Protein AF-A0A226XAA4-F1 (afdb_monomer)

Radius of gyration: 19.06 Å; Cα contacts (8 Å, |Δi|>4): 212; chains: 1; bounding box: 71×39×44 Å

Secondary structure (DSSP, 8-state):
---EEEEETTEEEEEEEEEEPPPTT-TT-----EEEEEEEEEETTT-GGG-EEE---B-SSPPSSHHHHHHHHHHHHHHHHTTS--PPPSEETTTTB--S--PPB---S----------------

Nearest PDB structures (foldseek):
  3wau-assembly1_A  TM=6.533E-01  e=5.106E+00  Bacteroides fragilis NCTC 9343
  8b9d-assembly1_2  TM=4.220E-01  e=6.865E+00  Homo sapiens
  6le0-assembly1_A  TM=3.403E-01  e=5.418E+00  Streptomyces koyangensis

Solvent-accessible surface area (backbone atoms only — not comparable to full-atom values): 7578 Å² total; per-residue (Å²): 137,84,72,52,70,48,78,55,98,64,24,40,41,37,26,44,61,42,82,47,75,71,71,84,89,44,97,78,61,86,56,80,77,40,30,37,22,35,18,34,46,20,52,63,79,80,40,74,58,66,23,32,31,35,60,67,46,69,68,74,83,72,33,90,37,52,63,54,14,27,52,51,15,48,51,48,50,51,33,40,76,70,63,77,40,79,68,41,40,46,34,30,53,69,72,77,44,66,49,92,56,66,60,69,35,71,80,94,74,73,80,79,75,72,84,80,76,90,74,84,85,84,90,89,132

pLDDT: mean 70.86, std 15.69, range [41.75, 92.06]

Organism: Caballeronia sordidicola (NCBI:txid196367)

Mean predicted aligned error: 12.79 Å

Foldseek 3Di:
DDWDWDDDPQKIKTKDKDWDDDPPPDPPPPDQTAIAMKIWIAGPVRDPQFIFIFTAQEDDDTDNDSVSRRVQNRQVNNCVVVVVADAQTCAGNNVRDGDPDGDHDYDPDDDPDDPPDPDDDDDDD

Structure (mmCIF, N/CA/C/O backbone):
data_AF-A0A226XAA4-F1
#
_entry.id   AF-A0A226XAA4-F1
#
loop_
_atom_site.group_PDB
_atom_site.id
_atom_site.type_symbol
_atom_site.label_atom_id
_atom_site.label_alt_id
_atom_site.label_comp_id
_atom_site.label_asym_id
_atom_site.label_entity_id
_atom_site.label_seq_id
_atom_site.pdbx_PDB_ins_code
_atom_site.Cartn_x
_atom_site.Cartn_y
_atom_site.Cartn_z
_atom_site.occupancy
_atom_site.B_iso_or_equiv
_atom_site.auth_seq_id
_atom_site.auth_comp_id
_atom_site.auth_asym_id
_atom_site.auth_atom_id
_atom_site.pdbx_PDB_model_num
ATOM 1 N N . MET A 1 1 ? -7.556 -14.556 -9.505 1.00 53.47 1 MET A N 1
ATOM 2 C CA . MET A 1 1 ? -6.868 -13.468 -8.780 1.00 53.47 1 MET A CA 1
ATOM 3 C C . MET A 1 1 ? -7.250 -13.596 -7.321 1.00 53.47 1 MET A C 1
ATOM 5 O O . MET A 1 1 ? -8.420 -13.431 -7.002 1.00 53.47 1 MET A O 1
ATOM 9 N N . THR A 1 2 ? -6.302 -13.994 -6.479 1.00 68.56 2 THR A N 1
ATOM 10 C CA . THR A 1 2 ? -6.525 -14.202 -5.043 1.00 68.56 2 THR A CA 1
ATOM 11 C C . THR A 1 2 ? -6.186 -12.905 -4.320 1.00 68.56 2 THR A C 1
ATOM 13 O O . THR A 1 2 ? -5.111 -12.350 -4.531 1.00 68.56 2 THR A O 1
ATOM 16 N N . ILE A 1 3 ? -7.115 -12.380 -3.520 1.00 77.81 3 ILE A N 1
ATOM 17 C CA . ILE A 1 3 ? -6.878 -11.162 -2.738 1.00 77.81 3 ILE A CA 1
ATOM 18 C C . ILE A 1 3 ? -6.273 -11.589 -1.408 1.00 77.81 3 ILE A C 1
ATOM 20 O O . ILE A 1 3 ? -6.951 -12.196 -0.577 1.00 77.81 3 ILE A O 1
ATOM 24 N N . HIS A 1 4 ? -5.001 -11.263 -1.200 1.00 84.62 4 HIS A N 1
ATOM 25 C CA . HIS A 1 4 ? -4.341 -11.542 0.068 1.00 84.62 4 HIS A CA 1
ATOM 26 C C . HIS A 1 4 ? -4.913 -10.597 1.119 1.00 84.62 4 HIS A C 1
ATOM 28 O O . HIS A 1 4 ? -4.852 -9.377 0.955 1.00 84.62 4 HIS A O 1
ATOM 34 N 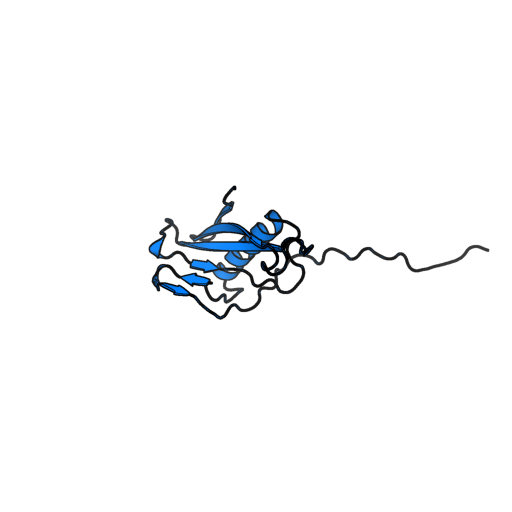N . THR A 1 5 ? -5.491 -11.168 2.175 1.00 89.06 5 THR A N 1
ATOM 35 C CA . THR A 1 5 ? -6.121 -10.421 3.266 1.00 89.06 5 THR A CA 1
ATOM 36 C C . THR A 1 5 ? -5.609 -10.941 4.598 1.00 89.06 5 THR A C 1
ATOM 38 O O . THR A 1 5 ? -5.616 -12.149 4.819 1.00 89.06 5 THR A O 1
ATOM 41 N N . ILE A 1 6 ? -5.177 -10.039 5.478 1.00 91.56 6 ILE A N 1
ATOM 42 C CA . ILE A 1 6 ? -4.791 -10.360 6.856 1.00 91.56 6 ILE A CA 1
ATOM 43 C C . ILE A 1 6 ? -5.373 -9.323 7.813 1.00 91.56 6 ILE A C 1
ATOM 45 O O . ILE A 1 6 ? -5.542 -8.160 7.447 1.00 91.56 6 ILE A O 1
ATOM 49 N N . GLU A 1 7 ? -5.628 -9.721 9.053 1.00 92.06 7 GLU A N 1
ATOM 50 C CA . GLU A 1 7 ? -5.894 -8.779 10.138 1.00 92.06 7 GLU A CA 1
ATOM 51 C C . GLU A 1 7 ? -4.595 -8.468 10.885 1.00 92.06 7 GLU A C 1
ATOM 53 O O . GLU A 1 7 ? -3.805 -9.358 11.201 1.00 92.06 7 GLU A O 1
ATOM 58 N N . TYR A 1 8 ? -4.352 -7.190 11.156 1.00 92.00 8 TYR A N 1
ATOM 59 C CA . TYR A 1 8 ? -3.177 -6.716 11.873 1.00 92.00 8 TYR A CA 1
ATOM 60 C C . TYR A 1 8 ? -3.548 -5.533 12.767 1.00 92.00 8 TYR A C 1
ATOM 62 O O . TYR A 1 8 ? -3.944 -4.475 12.281 1.00 92.00 8 TYR A O 1
ATOM 70 N N . ARG A 1 9 ? -3.409 -5.704 14.089 1.00 88.88 9 ARG A N 1
ATOM 71 C CA . ARG A 1 9 ? -3.629 -4.651 15.106 1.00 88.88 9 ARG A CA 1
ATOM 72 C C . ARG A 1 9 ? -4.982 -3.923 14.991 1.00 88.88 9 ARG A C 1
ATOM 74 O O . ARG A 1 9 ? -5.045 -2.708 15.149 1.00 88.88 9 ARG A O 1
ATOM 81 N N . GLY A 1 10 ? -6.058 -4.657 14.704 1.00 88.00 10 GLY A N 1
ATOM 82 C CA . GLY A 1 10 ? -7.402 -4.081 14.544 1.00 88.00 10 GLY A CA 1
ATOM 83 C C . GLY A 1 10 ? -7.657 -3.429 13.180 1.00 88.00 10 GLY A C 1
ATOM 84 O O . GLY A 1 10 ? -8.678 -2.766 13.001 1.00 88.00 10 GLY A O 1
ATOM 85 N N . TYR A 1 11 ? -6.756 -3.629 12.216 1.00 89.19 11 TYR A N 1
ATOM 86 C CA . TYR A 1 11 ? -6.932 -3.236 10.822 1.00 89.19 11 TYR A CA 1
ATOM 87 C C . TYR A 1 11 ? -6.973 -4.461 9.910 1.00 89.19 11 TYR A C 1
ATOM 89 O O . TYR A 1 11 ? -6.230 -5.417 10.116 1.00 89.19 11 TYR A O 1
ATOM 97 N N . ALA A 1 12 ? -7.795 -4.413 8.868 1.00 90.94 12 ALA A N 1
ATOM 98 C CA . ALA A 1 12 ? -7.747 -5.361 7.768 1.00 90.94 12 ALA A CA 1
ATOM 99 C C . ALA A 1 12 ? -6.813 -4.815 6.680 1.00 90.94 12 ALA A C 1
ATOM 101 O O . ALA A 1 12 ? -7.020 -3.723 6.148 1.00 90.94 12 ALA A O 1
ATOM 102 N N . LEU A 1 13 ? -5.779 -5.586 6.357 1.00 91.62 13 LEU A N 1
ATOM 103 C CA . LEU A 1 13 ? -4.834 -5.323 5.279 1.00 91.62 13 LEU A CA 1
ATOM 104 C C . LEU A 1 13 ? -5.212 -6.172 4.072 1.00 91.62 13 LEU A C 1
ATOM 106 O O . LEU A 1 13 ? -5.290 -7.394 4.181 1.00 91.62 13 LEU A O 1
ATOM 110 N N . ARG A 1 14 ? -5.423 -5.532 2.920 1.00 91.44 14 ARG A N 1
ATOM 111 C CA . ARG A 1 14 ? -5.757 -6.206 1.656 1.00 91.44 14 ARG A CA 1
ATOM 112 C C . ARG A 1 14 ? -4.790 -5.785 0.566 1.00 91.44 14 ARG A C 1
ATOM 114 O O . ARG A 1 14 ? -4.699 -4.597 0.270 1.00 91.44 14 ARG A O 1
ATOM 121 N N . ALA A 1 15 ? -4.088 -6.735 -0.038 1.00 89.81 15 ALA A N 1
ATOM 122 C CA . ALA A 1 15 ? -3.124 -6.454 -1.095 1.00 89.81 15 ALA A CA 1
ATOM 123 C C . ALA A 1 15 ? -3.643 -6.881 -2.472 1.00 89.81 15 ALA A C 1
ATOM 125 O O . ALA A 1 15 ? -4.208 -7.963 -2.639 1.00 89.81 15 ALA A O 1
ATOM 126 N N . TYR A 1 16 ? -3.408 -6.021 -3.462 1.00 85.88 16 TYR A N 1
ATOM 127 C CA . TYR A 1 16 ? -3.787 -6.221 -4.856 1.00 85.88 16 TYR A CA 1
ATOM 128 C C . TYR A 1 16 ? -2.551 -6.049 -5.731 1.00 85.88 16 TYR A C 1
ATOM 130 O O . TYR A 1 16 ? -2.021 -4.939 -5.816 1.00 85.88 16 TYR A O 1
ATOM 138 N N . SER A 1 17 ? -2.094 -7.117 -6.383 1.00 83.88 17 SER A N 1
ATOM 139 C CA . SER A 1 17 ? -1.041 -7.005 -7.391 1.00 83.88 17 SER A CA 1
ATOM 140 C C . SER A 1 17 ? -1.563 -6.330 -8.657 1.00 83.88 17 SER A C 1
ATOM 142 O O . SER A 1 17 ? -2.732 -6.437 -9.034 1.00 83.88 17 SER A O 1
ATOM 144 N N . GLN A 1 18 ? -0.672 -5.604 -9.314 1.00 78.12 18 GLN A N 1
ATOM 145 C CA . GLN A 1 18 ? -0.887 -4.928 -10.575 1.00 78.12 18 GLN A CA 1
ATOM 146 C C . GLN A 1 18 ? 0.263 -5.289 -11.509 1.00 78.12 18 GLN A C 1
ATOM 148 O O . GLN A 1 18 ? 1.441 -5.230 -11.153 1.00 78.12 18 GLN A O 1
ATOM 153 N N . GLN A 1 19 ? -0.102 -5.672 -12.724 1.00 74.62 19 GLN A N 1
ATOM 154 C CA . GLN A 1 19 ? 0.837 -5.883 -13.810 1.00 74.62 19 GLN A CA 1
ATOM 155 C C . GLN A 1 19 ? 0.861 -4.614 -14.659 1.00 74.62 19 GLN A C 1
ATOM 157 O O . GLN A 1 19 ? -0.148 -4.258 -15.266 1.00 74.62 19 GLN A O 1
ATOM 162 N N . ILE A 1 20 ? 2.004 -3.932 -14.694 1.00 70.81 20 ILE A N 1
ATOM 163 C CA . ILE A 1 20 ? 2.185 -2.711 -15.478 1.00 70.81 20 ILE A CA 1
ATOM 164 C C . ILE A 1 20 ? 2.902 -3.086 -16.773 1.00 70.81 20 ILE A C 1
ATOM 166 O O . ILE A 1 20 ? 4.027 -3.592 -16.760 1.00 70.81 20 ILE A O 1
ATOM 170 N N . PHE A 1 21 ? 2.237 -2.836 -17.897 1.00 65.75 21 PHE A N 1
ATOM 171 C CA . PHE A 1 21 ? 2.837 -2.954 -19.220 1.00 65.75 21 PHE A CA 1
ATOM 172 C C . PHE A 1 21 ? 3.554 -1.649 -19.598 1.00 65.75 21 PHE A C 1
ATOM 174 O O . PHE A 1 21 ? 3.138 -0.575 -19.147 1.00 65.75 21 PHE A O 1
ATOM 181 N N . PRO A 1 22 ? 4.620 -1.711 -20.416 1.00 62.31 22 PRO A N 1
ATOM 182 C CA . PRO A 1 22 ? 5.232 -0.518 -20.984 1.00 62.31 22 PRO A CA 1
ATOM 183 C C . PRO A 1 22 ? 4.188 0.357 -21.704 1.00 62.31 22 PRO A C 1
ATOM 185 O O . PRO A 1 22 ? 3.235 -0.176 -22.278 1.00 62.31 22 PRO A O 1
ATOM 188 N N . PRO A 1 23 ? 4.329 1.694 -21.668 1.00 62.47 23 PRO A N 1
ATOM 189 C CA . PRO A 1 23 ? 3.374 2.601 -22.294 1.00 62.47 23 PRO A CA 1
ATOM 190 C C . PRO A 1 23 ? 3.229 2.328 -23.800 1.00 62.47 23 PRO A C 1
ATOM 192 O O . PRO A 1 23 ? 4.211 2.079 -24.493 1.00 62.47 23 PRO A O 1
ATOM 195 N N . HIS A 1 24 ? 1.986 2.427 -24.282 1.00 54.72 24 HIS A N 1
ATOM 196 C CA . HIS A 1 24 ? 1.450 2.051 -25.604 1.00 54.72 24 HIS A CA 1
ATOM 197 C C . HIS A 1 24 ? 2.118 2.658 -26.861 1.00 54.72 24 HIS A C 1
ATOM 199 O O . HIS A 1 24 ? 1.587 2.498 -27.957 1.00 54.72 24 HIS A O 1
ATOM 205 N N . GLY A 1 25 ? 3.257 3.344 -26.746 1.00 59.47 25 GLY A N 1
ATOM 206 C CA . GLY A 1 25 ? 3.986 3.873 -27.905 1.00 59.47 25 GLY A CA 1
ATOM 207 C C . GLY A 1 25 ? 4.596 2.789 -28.798 1.00 59.47 25 GLY A C 1
ATOM 208 O O . GLY A 1 25 ? 4.883 3.060 -29.959 1.00 59.47 25 GLY A O 1
ATOM 209 N N . ASP A 1 26 ? 4.764 1.570 -28.279 1.00 57.12 26 ASP A N 1
ATOM 210 C CA . ASP A 1 26 ? 5.280 0.431 -29.035 1.00 57.12 26 ASP A CA 1
ATOM 211 C C . ASP A 1 26 ? 4.596 -0.881 -28.573 1.00 57.12 26 ASP A C 1
ATOM 213 O O . ASP A 1 26 ? 4.856 -1.355 -27.463 1.00 57.12 26 ASP A O 1
ATOM 217 N N . PRO A 1 27 ? 3.704 -1.483 -29.388 1.00 60.97 27 PRO A N 1
ATOM 218 C CA . PRO A 1 27 ? 3.035 -2.752 -29.079 1.00 60.97 27 PRO A CA 1
ATOM 219 C C . PRO A 1 27 ? 3.985 -3.964 -29.055 1.00 60.97 27 PRO A C 1
ATOM 221 O O . PRO A 1 27 ? 3.579 -5.044 -28.626 1.00 60.97 27 PRO A O 1
ATOM 224 N N . PHE A 1 28 ? 5.245 -3.790 -29.467 1.00 57.88 28 PHE A N 1
ATOM 225 C CA . PHE A 1 28 ? 6.318 -4.776 -29.354 1.00 57.88 28 PHE A CA 1
ATOM 226 C C . PHE A 1 28 ? 7.366 -4.392 -28.309 1.00 57.88 28 PHE A C 1
ATOM 228 O O . PHE A 1 28 ? 8.403 -5.059 -28.242 1.00 57.88 28 PHE A O 1
ATOM 235 N N . ALA A 1 29 ? 7.116 -3.363 -27.486 1.00 57.16 29 ALA A N 1
ATOM 236 C CA . ALA A 1 29 ? 8.044 -2.933 -26.452 1.00 57.16 29 ALA A CA 1
ATOM 237 C C . ALA A 1 29 ? 8.379 -4.112 -25.532 1.00 57.16 29 ALA A C 1
ATOM 239 O O . ALA A 1 29 ? 7.616 -4.474 -24.633 1.00 57.16 29 ALA A O 1
ATOM 240 N N . LYS A 1 30 ? 9.563 -4.698 -25.735 1.00 51.25 30 LYS A N 1
ATOM 241 C CA . LYS A 1 30 ? 10.149 -5.737 -24.881 1.00 51.25 30 LYS A CA 1
ATOM 242 C C . LYS A 1 30 ? 10.697 -5.094 -23.604 1.00 51.25 30 LYS A C 1
ATOM 244 O O . LYS A 1 30 ? 11.879 -5.197 -23.297 1.00 51.25 30 LYS A O 1
ATOM 249 N N . GLY A 1 31 ? 9.855 -4.352 -22.893 1.00 55.72 31 GLY A N 1
ATOM 250 C CA . GLY A 1 31 ? 10.184 -3.842 -21.569 1.00 55.72 31 GLY A CA 1
ATOM 251 C C . GLY A 1 31 ? 10.035 -4.955 -20.530 1.00 55.72 31 GLY A C 1
ATOM 252 O O . GLY A 1 31 ? 9.165 -5.816 -20.695 1.00 55.72 31 GLY A O 1
ATOM 253 N N . PRO A 1 32 ? 10.837 -4.958 -19.451 1.00 57.75 32 PRO A N 1
ATOM 254 C CA . PRO A 1 32 ? 10.612 -5.867 -18.338 1.00 57.75 32 PRO A CA 1
ATOM 255 C C . PRO A 1 32 ? 9.177 -5.711 -17.842 1.00 57.75 32 PRO A C 1
ATOM 257 O O . PRO A 1 32 ? 8.700 -4.595 -17.623 1.00 57.75 32 PRO A O 1
ATOM 260 N N . LYS A 1 33 ? 8.475 -6.831 -17.685 1.00 65.94 33 LYS A N 1
ATOM 261 C CA . LYS A 1 33 ? 7.167 -6.865 -17.038 1.00 65.94 33 LYS A CA 1
ATOM 262 C C . LYS A 1 33 ? 7.341 -6.321 -15.621 1.00 65.94 33 LYS A C 1
ATOM 264 O O . LYS A 1 33 ? 8.036 -6.935 -14.819 1.00 65.94 33 LYS A O 1
ATOM 269 N N . ARG A 1 34 ? 6.742 -5.166 -15.325 1.00 73.56 34 ARG A N 1
ATOM 270 C CA . ARG A 1 34 ? 6.851 -4.547 -14.000 1.00 73.56 34 ARG A CA 1
ATOM 271 C C . ARG A 1 34 ? 5.681 -5.012 -13.153 1.00 73.56 34 ARG A C 1
ATOM 273 O O . ARG A 1 34 ? 4.521 -4.870 -13.551 1.00 73.56 34 ARG A O 1
ATOM 280 N N . PHE A 1 35 ? 5.986 -5.564 -11.990 1.00 78.75 35 PHE A N 1
ATOM 281 C CA . PHE A 1 35 ? 4.986 -5.895 -10.989 1.00 78.75 35 PHE A CA 1
ATOM 282 C C . PHE A 1 35 ? 4.954 -4.795 -9.935 1.00 78.75 35 PHE A C 1
ATOM 284 O O . PHE A 1 35 ? 5.984 -4.291 -9.495 1.00 78.75 35 PHE A O 1
ATOM 291 N N . SER A 1 36 ? 3.758 -4.402 -9.530 1.00 81.56 36 SER A N 1
ATOM 292 C CA . SER A 1 36 ? 3.539 -3.550 -8.368 1.00 81.56 36 SER A CA 1
ATOM 293 C C . SER A 1 36 ? 2.355 -4.090 -7.582 1.00 81.56 36 SER A C 1
ATOM 295 O O . SER A 1 36 ? 1.652 -4.990 -8.038 1.00 81.56 36 SER A O 1
ATOM 297 N N . ALA A 1 37 ? 2.131 -3.583 -6.378 1.00 85.62 37 ALA A N 1
ATOM 298 C CA . ALA A 1 37 ? 0.929 -3.911 -5.633 1.00 85.62 37 ALA A CA 1
ATOM 299 C C . ALA A 1 37 ? 0.478 -2.726 -4.789 1.00 85.62 37 ALA A C 1
ATOM 301 O O . ALA A 1 37 ? 1.278 -1.883 -4.385 1.00 85.62 37 ALA A O 1
ATOM 302 N N . ILE A 1 38 ? -0.820 -2.676 -4.523 1.00 87.88 38 ILE A N 1
ATOM 303 C CA . ILE A 1 38 ? -1.458 -1.686 -3.660 1.00 87.88 38 ILE A CA 1
ATOM 304 C C . ILE A 1 38 ? -1.918 -2.402 -2.400 1.00 87.88 38 ILE A C 1
ATOM 306 O O . ILE A 1 38 ? -2.537 -3.4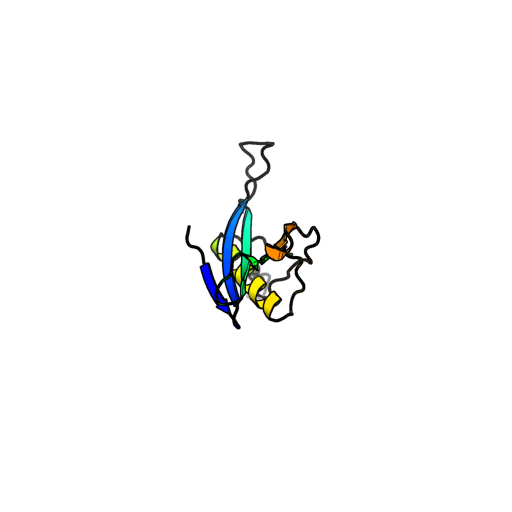60 -2.489 1.00 87.88 38 ILE A O 1
ATOM 310 N N . VAL A 1 39 ? -1.672 -1.800 -1.239 1.00 89.75 39 VAL A N 1
ATOM 311 C CA . VAL A 1 39 ? -2.260 -2.233 0.030 1.00 89.75 39 VAL A CA 1
ATOM 312 C C . VAL A 1 39 ? -3.395 -1.296 0.421 1.00 89.75 39 VAL A C 1
ATOM 314 O O . VAL A 1 39 ? -3.252 -0.073 0.428 1.00 89.75 39 VAL A O 1
ATOM 317 N N . GLN A 1 40 ? -4.549 -1.872 0.717 1.00 90.56 40 GLN A N 1
ATOM 318 C CA . GLN A 1 40 ? -5.680 -1.203 1.330 1.00 90.56 40 GLN A CA 1
ATOM 319 C C . GLN A 1 40 ? -5.670 -1.495 2.830 1.00 90.56 40 GLN A C 1
ATOM 321 O O . GLN A 1 40 ? -5.474 -2.640 3.234 1.00 90.56 40 GLN A O 1
ATOM 326 N N . ILE A 1 41 ? -5.860 -0.449 3.628 1.00 90.19 41 ILE A N 1
ATOM 327 C CA . ILE A 1 41 ? -5.925 -0.508 5.085 1.00 90.19 41 ILE A CA 1
ATOM 328 C C . ILE A 1 41 ? -7.313 -0.038 5.509 1.00 90.19 41 ILE A C 1
ATOM 330 O O . ILE A 1 41 ? -7.672 1.118 5.260 1.00 90.19 41 ILE A O 1
ATOM 334 N N . ASP A 1 42 ? -8.048 -0.926 6.171 1.00 88.75 42 ASP A N 1
ATOM 335 C CA . ASP A 1 42 ? -9.392 -0.677 6.692 1.00 88.75 42 ASP A CA 1
ATOM 336 C C . ASP A 1 42 ? -9.403 -0.902 8.209 1.00 88.75 42 ASP A C 1
ATOM 338 O O . ASP A 1 42 ? -8.720 -1.794 8.706 1.00 88.75 42 ASP A O 1
ATOM 342 N N . THR 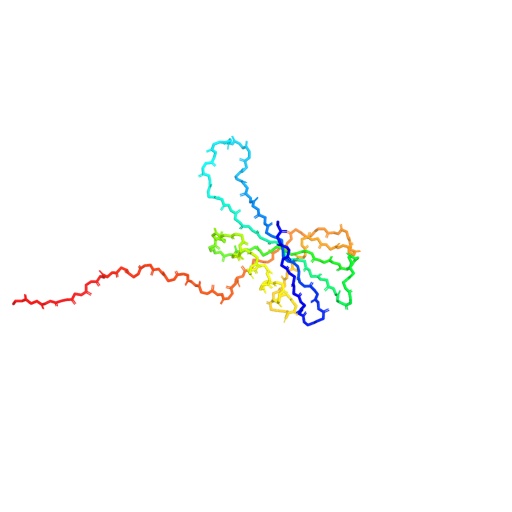A 1 43 ? -10.173 -0.122 8.968 1.00 85.06 43 THR A N 1
ATOM 343 C CA . THR A 1 43 ? -10.445 -0.425 10.388 1.00 85.06 43 THR A CA 1
ATOM 344 C C . THR A 1 43 ? -11.327 -1.665 10.501 1.00 85.06 43 THR A C 1
ATOM 346 O O . THR A 1 43 ? -12.161 -1.872 9.628 1.00 85.06 43 THR A O 1
ATOM 349 N N . VAL A 1 44 ? -11.175 -2.476 11.551 1.00 82.56 44 VAL A N 1
ATOM 350 C CA . VAL A 1 44 ? -12.060 -3.623 11.832 1.00 82.56 44 VAL A CA 1
ATOM 351 C C . VAL A 1 44 ? -13.164 -3.198 12.817 1.00 82.56 44 VAL A C 1
ATOM 353 O O . VAL A 1 44 ? -12.835 -2.593 13.839 1.00 82.56 44 VAL A O 1
ATOM 356 N N . PRO A 1 45 ? -14.454 -3.504 12.563 1.00 77.25 45 PRO A N 1
ATOM 357 C CA . PRO A 1 45 ? -14.993 -4.221 11.402 1.00 77.25 45 PRO A CA 1
ATOM 358 C C . PRO A 1 45 ? -14.811 -3.434 10.098 1.00 77.25 45 PRO A C 1
ATOM 360 O O . PRO A 1 45 ? -14.940 -2.213 10.090 1.00 77.25 45 PRO A O 1
ATOM 363 N N . SER A 1 46 ? -14.478 -4.150 9.015 1.00 68.19 46 SER A N 1
ATOM 364 C CA . SER A 1 46 ? -14.108 -3.554 7.725 1.00 68.19 46 SER A CA 1
ATOM 365 C C . SER A 1 46 ? -15.210 -2.648 7.184 1.00 68.19 46 SER A C 1
ATOM 367 O O . SER A 1 46 ? -16.230 -3.129 6.695 1.00 68.19 46 SER A O 1
ATOM 369 N N . ASP A 1 47 ? -14.965 -1.342 7.219 1.00 70.50 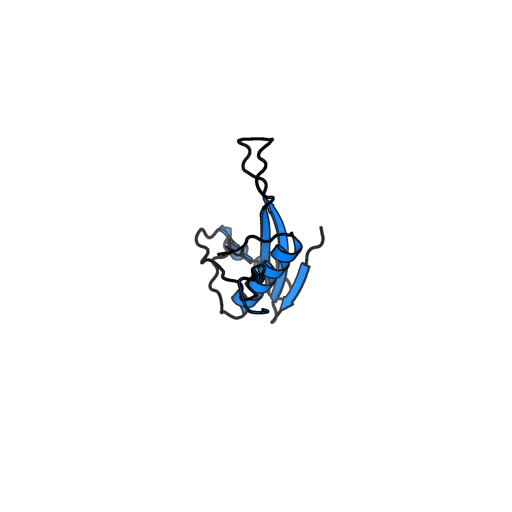47 ASP A N 1
ATOM 370 C CA . ASP A 1 47 ? -15.830 -0.329 6.626 1.00 70.50 47 ASP A CA 1
ATOM 371 C C . ASP A 1 47 ? -15.161 0.270 5.385 1.00 70.50 47 ASP A C 1
ATOM 373 O O . ASP A 1 47 ? -14.084 0.869 5.440 1.00 70.50 47 ASP A O 1
ATOM 377 N N . SER A 1 48 ? -15.825 0.128 4.238 1.00 68.56 48 SER A N 1
ATOM 378 C CA . SER A 1 48 ? -15.352 0.700 2.978 1.00 68.56 48 SER A CA 1
ATOM 379 C C . SER A 1 48 ? -15.267 2.234 3.004 1.00 68.56 48 SER A C 1
ATOM 381 O O . SER A 1 48 ? -14.454 2.800 2.269 1.00 68.56 48 SER A O 1
ATOM 383 N N . ALA A 1 49 ? -16.029 2.914 3.871 1.00 68.88 49 ALA A N 1
ATOM 384 C CA . ALA A 1 49 ? -16.068 4.374 3.957 1.00 68.88 49 ALA A CA 1
ATOM 385 C C . ALA A 1 49 ? -14.796 4.991 4.568 1.00 68.88 49 ALA A C 1
ATOM 387 O O . ALA A 1 49 ? -14.472 6.147 4.285 1.00 68.88 49 ALA A O 1
ATOM 388 N N . THR A 1 50 ? -14.044 4.240 5.378 1.00 71.56 50 THR A N 1
ATOM 389 C CA . THR A 1 50 ? -12.780 4.700 5.987 1.00 71.56 50 THR A CA 1
ATOM 390 C C . THR A 1 50 ? -11.540 4.126 5.308 1.00 71.56 50 THR A C 1
ATOM 392 O O . THR A 1 50 ? -10.419 4.478 5.691 1.00 71.56 50 THR A O 1
ATOM 395 N N . SER A 1 51 ? -11.742 3.306 4.272 1.00 81.19 51 SER A N 1
ATOM 396 C CA . SER A 1 51 ? -10.678 2.627 3.546 1.00 81.19 51 SER A CA 1
ATOM 397 C C . SER A 1 51 ? -9.653 3.585 2.945 1.00 81.19 51 SER A C 1
ATOM 399 O O . SER A 1 51 ? -9.978 4.614 2.332 1.00 81.19 51 SER A O 1
ATOM 401 N N . LYS A 1 52 ? -8.373 3.238 3.103 1.00 85.88 52 LYS A N 1
ATOM 402 C CA . LYS A 1 52 ? -7.259 3.985 2.507 1.00 85.88 52 LYS A CA 1
ATOM 403 C C . LYS A 1 52 ? -6.365 3.057 1.712 1.00 85.88 52 LYS A C 1
ATOM 405 O O . LYS A 1 52 ? -5.984 1.993 2.187 1.00 85.88 52 LYS A O 1
ATOM 410 N N . ARG A 1 53 ? -6.011 3.477 0.498 1.00 87.00 53 ARG A N 1
ATOM 411 C CA . ARG A 1 53 ? -5.135 2.720 -0.404 1.00 87.00 53 ARG A CA 1
ATOM 412 C C . ARG A 1 53 ? -3.764 3.360 -0.476 1.00 87.00 53 ARG A C 1
ATOM 414 O O . ARG A 1 53 ? -3.648 4.578 -0.601 1.00 87.00 53 ARG A O 1
ATOM 421 N N . TYR A 1 54 ? -2.737 2.530 -0.460 1.00 84.31 54 TYR A N 1
ATOM 422 C CA . TYR A 1 54 ? -1.343 2.934 -0.455 1.00 84.31 54 TYR A CA 1
ATOM 423 C C . TYR A 1 54 ? -0.577 2.106 -1.479 1.00 84.31 54 TYR A C 1
ATOM 425 O O . TYR A 1 54 ? -0.764 0.897 -1.571 1.00 84.31 54 TYR A O 1
ATOM 433 N N . SER A 1 55 ? 0.298 2.755 -2.242 1.00 81.94 55 SER A N 1
ATOM 434 C CA . SER A 1 55 ? 1.267 2.061 -3.088 1.00 81.94 55 SER A CA 1
ATOM 435 C C . SER A 1 55 ? 2.652 2.324 -2.525 1.00 81.94 55 SER A C 1
ATOM 437 O O . SER A 1 55 ? 3.016 3.494 -2.370 1.00 81.94 55 SER A O 1
ATOM 439 N N . PRO A 1 56 ? 3.447 1.283 -2.251 1.00 77.06 56 PRO A N 1
ATOM 440 C CA . PRO A 1 56 ? 4.848 1.470 -1.950 1.00 77.06 56 PRO A CA 1
ATOM 441 C C . PRO A 1 56 ? 5.546 2.006 -3.206 1.00 77.06 56 PRO A C 1
ATOM 443 O O . PRO A 1 56 ? 5.563 1.365 -4.254 1.00 77.06 56 PRO A O 1
ATOM 446 N N . ALA A 1 57 ? 6.132 3.199 -3.115 1.00 68.75 57 ALA A N 1
ATOM 447 C CA . ALA A 1 57 ? 7.122 3.646 -4.089 1.00 68.75 57 ALA A CA 1
ATOM 448 C C . ALA A 1 57 ? 8.459 2.994 -3.712 1.00 68.75 57 ALA A C 1
ATOM 450 O O . ALA A 1 57 ? 9.232 3.571 -2.942 1.00 68.75 57 ALA A O 1
ATOM 451 N N . ILE A 1 58 ? 8.672 1.762 -4.182 1.00 65.69 58 ILE A N 1
ATOM 452 C CA . ILE A 1 58 ? 9.837 0.938 -3.840 1.00 65.69 58 ILE A CA 1
ATOM 453 C C . ILE A 1 58 ? 11.094 1.609 -4.405 1.00 65.69 58 ILE A C 1
ATOM 455 O O . ILE A 1 58 ? 11.212 1.831 -5.611 1.00 65.69 58 ILE A O 1
ATOM 459 N N . LYS A 1 59 ? 12.037 1.976 -3.532 1.00 60.25 59 LYS A N 1
ATOM 460 C CA . LYS A 1 59 ? 13.364 2.459 -3.939 1.00 60.25 59 LYS A CA 1
ATOM 461 C C . LYS A 1 59 ? 14.328 1.271 -3.959 1.00 60.25 59 LYS A C 1
ATOM 463 O O . LYS A 1 59 ? 14.795 0.872 -2.900 1.00 60.25 59 LYS A O 1
ATOM 468 N N . GLY A 1 60 ? 14.637 0.736 -5.140 1.00 65.31 60 GLY A N 1
ATOM 469 C CA . GLY A 1 60 ? 15.560 -0.394 -5.288 1.00 65.31 60 GLY A CA 1
ATOM 470 C C . GLY A 1 60 ? 15.132 -1.353 -6.396 1.00 65.31 60 GLY A C 1
ATOM 471 O O . GLY A 1 60 ? 14.666 -0.901 -7.440 1.00 65.31 60 GLY A O 1
ATOM 472 N N . ALA A 1 61 ? 15.303 -2.655 -6.150 1.00 60.22 61 ALA A N 1
ATOM 473 C CA . ALA A 1 61 ? 14.899 -3.714 -7.067 1.00 60.22 61 ALA A CA 1
ATOM 474 C C . ALA A 1 61 ? 13.373 -3.747 -7.217 1.00 60.22 61 ALA A C 1
ATOM 476 O O . ALA A 1 61 ? 12.633 -3.751 -6.231 1.00 60.22 61 ALA A O 1
ATOM 477 N N . GLU A 1 62 ? 12.911 -3.741 -8.463 1.00 70.56 62 GLU A N 1
ATOM 478 C CA . GLU A 1 62 ? 11.501 -3.958 -8.760 1.00 70.56 62 GLU A CA 1
ATOM 479 C C . GLU A 1 62 ? 11.118 -5.405 -8.437 1.00 70.56 62 GLU A C 1
ATOM 481 O O . GLU A 1 62 ? 11.959 -6.296 -8.590 1.00 70.56 62 GLU A O 1
ATOM 486 N N . PRO A 1 63 ? 9.875 -5.660 -7.995 1.00 76.38 63 PRO A N 1
ATOM 487 C CA . PRO A 1 63 ? 9.433 -7.017 -7.710 1.00 76.38 63 PRO A CA 1
ATOM 488 C C . PRO A 1 63 ? 9.557 -7.883 -8.967 1.00 76.38 63 PRO A C 1
ATOM 490 O O . PRO A 1 63 ? 9.091 -7.492 -10.042 1.00 76.38 63 PRO A O 1
ATOM 493 N N . ALA A 1 64 ? 10.177 -9.056 -8.827 1.00 80.00 64 ALA A N 1
ATOM 494 C CA . ALA A 1 64 ? 10.347 -10.000 -9.928 1.00 80.00 64 ALA A CA 1
ATOM 495 C C . ALA A 1 64 ? 9.032 -10.725 -10.263 1.00 80.00 64 ALA A C 1
ATOM 497 O O . ALA A 1 64 ? 8.837 -11.164 -11.398 1.00 80.00 64 ALA A O 1
ATOM 498 N N . SER A 1 65 ? 8.123 -10.819 -9.288 1.00 83.19 65 SER A N 1
ATOM 499 C CA . SER A 1 65 ? 6.826 -11.477 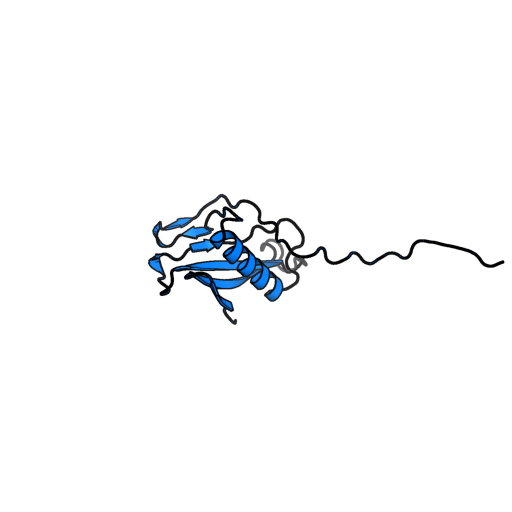-9.412 1.00 83.19 65 SER A CA 1
ATOM 500 C C . SER A 1 65 ? 5.681 -10.681 -8.767 1.00 83.19 65 SER A C 1
ATOM 502 O O . SER A 1 65 ? 5.878 -9.696 -8.050 1.00 83.19 65 SER A O 1
ATOM 504 N N . ALA A 1 66 ? 4.447 -11.118 -9.036 1.00 82.69 66 ALA A N 1
ATOM 505 C CA . ALA A 1 66 ? 3.253 -10.560 -8.405 1.00 82.69 66 ALA A CA 1
ATOM 506 C C . ALA A 1 66 ? 3.203 -10.853 -6.896 1.00 82.69 66 ALA A C 1
ATOM 508 O O . ALA A 1 66 ? 2.714 -10.010 -6.142 1.00 82.69 66 ALA A O 1
ATOM 509 N N . ASP A 1 67 ? 3.720 -12.008 -6.475 1.00 84.38 67 ASP A N 1
ATOM 510 C CA . ASP A 1 67 ? 3.731 -12.436 -5.076 1.00 84.38 67 ASP A CA 1
ATOM 511 C C . ASP A 1 67 ? 4.719 -11.591 -4.265 1.00 84.38 67 ASP A C 1
ATOM 513 O O . ASP A 1 67 ? 4.336 -11.031 -3.238 1.00 84.38 67 ASP A O 1
ATOM 517 N N . ASP A 1 68 ? 5.921 -11.341 -4.799 1.00 83.88 68 ASP A N 1
ATOM 518 C CA . ASP A 1 68 ? 6.891 -10.421 -4.181 1.00 83.88 68 ASP A CA 1
ATOM 519 C C . ASP A 1 68 ? 6.286 -9.021 -4.001 1.00 83.88 68 ASP A C 1
ATOM 521 O O . ASP A 1 68 ? 6.447 -8.368 -2.968 1.00 83.88 68 ASP A O 1
ATOM 525 N N . ALA A 1 69 ? 5.548 -8.542 -5.010 1.00 85.44 69 ALA A N 1
ATOM 526 C CA . ALA A 1 69 ? 4.888 -7.245 -4.936 1.00 85.44 69 ALA A CA 1
ATOM 527 C C . ALA A 1 69 ? 3.828 -7.217 -3.822 1.00 85.44 69 ALA A C 1
ATOM 529 O O . ALA A 1 69 ? 3.740 -6.235 -3.080 1.00 85.44 69 ALA A O 1
ATOM 530 N N . ILE A 1 70 ? 3.044 -8.291 -3.685 1.00 88.62 70 ILE A N 1
ATOM 531 C CA . ILE A 1 70 ? 2.033 -8.451 -2.632 1.00 88.62 70 ILE A CA 1
ATOM 532 C C . ILE A 1 70 ? 2.682 -8.455 -1.249 1.00 88.62 70 ILE A C 1
ATOM 534 O O . ILE A 1 70 ? 2.218 -7.731 -0.366 1.00 88.62 70 ILE A O 1
ATOM 538 N N . GLU A 1 71 ? 3.754 -9.220 -1.055 1.00 88.94 71 GLU A N 1
ATOM 539 C CA . GLU A 1 71 ? 4.469 -9.283 0.221 1.00 88.94 71 GLU A CA 1
ATOM 540 C C . GLU A 1 71 ? 5.019 -7.915 0.626 1.00 88.94 71 GLU A C 1
ATOM 542 O O . GLU A 1 71 ? 4.821 -7.471 1.763 1.00 88.94 71 GLU A O 1
ATOM 547 N N . LEU A 1 72 ? 5.625 -7.198 -0.324 1.00 87.69 72 LEU A N 1
ATOM 548 C CA . LEU A 1 72 ? 6.130 -5.845 -0.109 1.00 87.69 72 LEU A CA 1
ATOM 549 C C . LEU A 1 72 ? 5.010 -4.859 0.235 1.00 87.69 72 LEU A C 1
ATOM 551 O O . LEU A 1 72 ? 5.176 -4.035 1.135 1.00 87.69 72 LEU A O 1
ATOM 555 N N . ALA A 1 73 ? 3.860 -4.941 -0.436 1.00 89.00 73 ALA A N 1
ATOM 556 C CA . ALA A 1 73 ? 2.706 -4.100 -0.127 1.00 89.00 73 ALA A CA 1
ATOM 557 C C . ALA A 1 73 ? 2.115 -4.419 1.256 1.00 89.00 73 ALA A C 1
ATOM 559 O O . ALA A 1 73 ? 1.780 -3.503 2.008 1.00 89.00 73 ALA A O 1
ATOM 560 N N . MET A 1 74 ? 2.043 -5.694 1.637 1.00 91.19 74 MET A N 1
ATOM 561 C CA . MET A 1 74 ? 1.603 -6.105 2.972 1.00 91.19 74 MET A CA 1
ATOM 562 C C . MET A 1 74 ? 2.553 -5.615 4.065 1.00 91.19 74 MET A C 1
ATOM 564 O O . MET A 1 74 ? 2.104 -5.083 5.082 1.00 91.19 74 MET A O 1
ATOM 568 N N . GLN A 1 75 ? 3.864 -5.749 3.848 1.00 90.06 75 GLN A N 1
ATOM 569 C CA . GLN A 1 75 ? 4.875 -5.225 4.762 1.00 90.06 75 GLN A CA 1
ATOM 570 C C . GLN A 1 75 ? 4.766 -3.705 4.888 1.00 90.06 75 GLN A C 1
ATOM 572 O O . GLN A 1 75 ? 4.738 -3.182 6.000 1.00 90.06 75 GLN A O 1
ATOM 577 N N . TYR A 1 76 ? 4.594 -3.009 3.765 1.00 88.12 76 TYR A N 1
ATOM 578 C CA . TYR A 1 76 ? 4.378 -1.568 3.752 1.00 88.12 76 TYR A CA 1
ATOM 579 C C . TYR A 1 76 ? 3.154 -1.150 4.573 1.00 88.12 76 TYR A C 1
ATOM 581 O O . TYR A 1 76 ? 3.229 -0.210 5.361 1.00 88.12 76 TYR A O 1
ATOM 589 N N . GLY A 1 77 ? 2.038 -1.871 4.438 1.00 89.56 77 GLY A N 1
ATOM 590 C CA . GLY A 1 77 ? 0.829 -1.619 5.221 1.00 89.56 77 GLY A CA 1
ATOM 591 C C . GLY A 1 77 ? 1.050 -1.784 6.726 1.00 89.56 77 GLY A C 1
ATOM 592 O O . GLY A 1 77 ? 0.629 -0.925 7.503 1.00 89.56 77 GLY A O 1
ATOM 593 N N . ARG A 1 78 ? 1.775 -2.832 7.140 1.00 91.88 78 ARG A N 1
ATOM 594 C CA . ARG A 1 78 ? 2.173 -3.024 8.546 1.00 91.88 78 ARG A CA 1
ATOM 595 C C . ARG A 1 78 ? 3.047 -1.881 9.051 1.00 91.88 78 ARG A C 1
ATOM 597 O O . ARG A 1 78 ? 2.795 -1.363 10.132 1.00 91.88 78 ARG A O 1
ATOM 604 N N . ASP A 1 79 ? 4.020 -1.441 8.259 1.00 88.69 79 ASP A N 1
ATOM 605 C CA . ASP A 1 79 ? 4.933 -0.363 8.648 1.00 88.69 79 ASP A CA 1
ATOM 606 C C . ASP A 1 79 ? 4.242 1.009 8.735 1.00 88.69 79 ASP A C 1
ATOM 608 O O . ASP A 1 79 ? 4.650 1.853 9.536 1.00 88.69 79 ASP A O 1
ATOM 612 N N . ILE A 1 80 ? 3.169 1.232 7.967 1.00 87.62 80 ILE A N 1
ATOM 613 C CA . ILE A 1 80 ? 2.291 2.403 8.119 1.00 87.62 80 ILE A CA 1
ATOM 614 C C . ILE A 1 80 ? 1.519 2.329 9.441 1.00 87.62 80 ILE A C 1
ATOM 616 O O . ILE A 1 80 ? 1.487 3.314 10.178 1.00 87.62 80 ILE A O 1
ATOM 620 N N . ILE A 1 81 ? 0.915 1.177 9.754 1.00 88.50 81 ILE A N 1
ATOM 621 C CA . ILE A 1 81 ? 0.159 0.968 11.003 1.00 88.50 81 ILE A CA 1
ATOM 622 C C . ILE A 1 81 ? 1.077 1.101 12.224 1.00 88.50 81 ILE A C 1
ATOM 624 O O . ILE A 1 81 ? 0.699 1.706 13.223 1.00 88.50 81 ILE A O 1
ATOM 628 N N . ASP A 1 82 ? 2.301 0.583 12.130 1.00 88.19 82 ASP A N 1
ATOM 629 C CA . ASP A 1 82 ? 3.323 0.699 13.171 1.00 88.19 82 ASP A CA 1
ATOM 630 C C . ASP A 1 82 ? 3.910 2.121 13.281 1.00 88.19 82 ASP A C 1
ATOM 632 O O . ASP A 1 82 ? 4.702 2.386 14.184 1.00 88.19 82 ASP A O 1
ATOM 636 N N . GLY A 1 83 ? 3.571 3.036 12.364 1.00 85.06 83 GLY A N 1
ATOM 637 C CA . GLY A 1 83 ? 4.090 4.405 12.338 1.00 85.06 83 GLY A CA 1
ATOM 638 C C . GLY A 1 83 ? 5.547 4.529 11.876 1.00 85.06 83 GLY A C 1
ATOM 639 O O . GLY A 1 83 ? 6.105 5.626 11.912 1.00 85.06 83 GLY A O 1
ATOM 640 N N . LYS A 1 84 ? 6.163 3.438 11.403 1.00 83.88 84 LYS A N 1
ATOM 641 C CA . LYS A 1 84 ? 7.534 3.425 10.862 1.00 83.88 84 LYS A CA 1
ATOM 642 C C . LYS A 1 84 ? 7.622 4.158 9.528 1.00 83.88 84 LYS A C 1
ATOM 644 O O . LYS A 1 84 ? 8.663 4.725 9.204 1.00 83.88 84 LYS A O 1
ATOM 649 N N . VAL A 1 85 ? 6.533 4.165 8.753 1.00 79.69 85 VAL A N 1
ATOM 650 C CA . VAL A 1 85 ? 6.465 4.865 7.468 1.00 79.69 85 VAL A CA 1
ATOM 651 C C . VAL A 1 85 ? 5.299 5.843 7.427 1.00 79.69 85 VAL A C 1
ATOM 653 O O . VAL A 1 85 ? 4.140 5.481 7.599 1.00 79.69 85 VAL A O 1
ATOM 656 N N . GLN A 1 86 ? 5.603 7.102 7.106 1.00 73.56 86 GLN A N 1
ATOM 657 C CA . GLN A 1 86 ? 4.593 8.110 6.796 1.00 73.56 86 GLN A CA 1
ATOM 658 C C . GLN A 1 86 ? 4.268 8.093 5.299 1.00 73.56 86 GLN A C 1
ATOM 660 O O . GLN A 1 86 ? 4.978 8.690 4.484 1.00 73.56 86 GLN A O 1
ATOM 665 N N . ALA A 1 87 ? 3.183 7.408 4.943 1.00 72.56 87 ALA A N 1
ATOM 666 C CA . ALA A 1 87 ? 2.690 7.306 3.575 1.00 72.56 87 ALA A CA 1
ATOM 667 C C . ALA A 1 87 ? 1.563 8.312 3.296 1.00 72.56 87 ALA A C 1
ATOM 669 O O . ALA A 1 87 ? 0.607 8.427 4.064 1.00 72.56 87 ALA A O 1
ATOM 670 N N . GLY A 1 88 ? 1.637 9.000 2.154 1.00 69.75 88 GLY A N 1
ATOM 671 C CA . GLY A 1 88 ? 0.466 9.661 1.583 1.00 69.75 88 GLY A CA 1
ATOM 672 C C . GLY A 1 88 ? -0.450 8.605 0.972 1.00 69.75 88 GLY A C 1
ATOM 673 O O . GLY A 1 88 ? -0.006 7.833 0.123 1.00 69.75 88 GLY A O 1
ATOM 674 N N . ALA A 1 89 ? -1.708 8.545 1.410 1.00 64.50 89 ALA A N 1
ATOM 675 C CA . ALA A 1 89 ? -2.680 7.620 0.835 1.00 64.50 89 ALA A CA 1
ATOM 676 C C . ALA A 1 89 ? -2.926 7.983 -0.634 1.00 64.50 89 ALA A C 1
ATOM 678 O O . ALA A 1 89 ? -3.309 9.112 -0.935 1.00 64.50 89 ALA A O 1
ATOM 679 N N . LEU A 1 90 ? -2.753 7.025 -1.545 1.00 66.75 90 LEU A N 1
ATOM 680 C CA . LEU A 1 90 ? -3.112 7.213 -2.951 1.00 66.75 90 LEU A CA 1
ATOM 681 C C . LEU A 1 90 ? -4.568 7.637 -3.083 1.00 66.75 90 LEU A C 1
ATOM 683 O O . LEU A 1 90 ? -4.884 8.502 -3.888 1.00 66.75 90 LEU A O 1
ATOM 687 N N . TYR A 1 91 ? -5.433 7.040 -2.270 1.00 65.38 91 TYR A N 1
ATOM 688 C CA . TYR A 1 91 ? -6.842 7.370 -2.190 1.00 65.38 91 TYR A CA 1
ATOM 689 C C . TYR A 1 91 ? -7.328 7.201 -0.755 1.00 65.38 91 TYR A C 1
ATOM 691 O O . TYR A 1 91 ? -6.991 6.219 -0.087 1.00 65.38 91 TYR A O 1
ATOM 699 N N . ASN A 1 92 ? -8.133 8.156 -0.301 1.00 65.81 92 ASN A N 1
ATOM 700 C CA . ASN A 1 92 ? -8.843 8.100 0.968 1.00 65.81 92 ASN A CA 1
ATOM 701 C C . ASN A 1 92 ? -10.346 8.176 0.690 1.00 65.81 92 ASN A C 1
ATOM 703 O O . ASN A 1 92 ? -10.829 9.226 0.254 1.00 65.81 92 ASN A O 1
ATOM 707 N N . ALA A 1 93 ? -11.066 7.084 0.959 1.00 66.44 93 ALA A N 1
ATOM 708 C CA . ALA A 1 93 ? -12.502 6.982 0.704 1.00 66.44 93 ALA A CA 1
ATOM 709 C C . ALA A 1 93 ? -13.304 8.040 1.469 1.00 66.44 93 ALA A C 1
ATOM 711 O O . ALA A 1 93 ? -14.213 8.652 0.915 1.00 66.44 93 ALA A O 1
ATOM 712 N N . ARG A 1 94 ? -12.885 8.352 2.701 1.00 65.75 94 ARG A N 1
ATOM 713 C CA . ARG A 1 94 ? -13.573 9.317 3.564 1.00 65.75 94 ARG A CA 1
ATOM 714 C C . ARG A 1 94 ? -13.483 10.751 3.053 1.00 65.75 94 ARG A C 1
ATOM 716 O O . ARG A 1 94 ? -14.395 11.537 3.275 1.00 65.75 94 ARG A O 1
ATOM 723 N N . SER A 1 95 ? -12.365 11.120 2.424 1.00 67.38 95 SER A N 1
ATOM 724 C CA . SER A 1 95 ? -12.127 12.495 1.960 1.00 67.38 95 SER A CA 1
ATOM 725 C C . SER A 1 95 ? -12.238 12.668 0.447 1.00 67.38 95 SER A C 1
ATOM 727 O O . SER A 1 95 ? -12.035 13.781 -0.034 1.00 67.38 95 SER A O 1
ATOM 729 N N . GLY A 1 96 ? -12.455 11.587 -0.312 1.00 66.50 96 GLY A N 1
ATOM 730 C CA . GLY A 1 96 ? -12.502 11.596 -1.779 1.00 66.50 96 GLY A CA 1
ATOM 731 C C . GLY A 1 96 ? -11.240 12.151 -2.455 1.00 66.50 96 GLY A C 1
ATOM 732 O O . GLY A 1 96 ? -11.268 12.499 -3.632 1.00 66.50 96 GLY A O 1
ATOM 733 N N . ARG A 1 97 ? -10.130 12.288 -1.716 1.00 62.44 97 ARG A N 1
ATOM 734 C CA . ARG A 1 97 ? -8.925 13.000 -2.162 1.00 62.44 97 ARG A CA 1
ATOM 735 C C . ARG A 1 97 ? -7.819 12.003 -2.487 1.00 62.44 97 ARG A C 1
ATOM 737 O O . ARG A 1 97 ? -7.517 11.126 -1.679 1.00 62.44 97 ARG A O 1
ATOM 744 N N . PHE A 1 98 ? -7.185 12.200 -3.637 1.00 58.88 98 PHE A N 1
ATOM 745 C CA . PHE A 1 98 ? -5.968 11.501 -4.034 1.00 58.88 98 PHE A CA 1
ATOM 746 C C . PHE A 1 98 ? -4.737 12.294 -3.571 1.00 58.88 98 PHE A C 1
ATOM 748 O O . PHE A 1 98 ? -4.647 13.498 -3.838 1.00 58.88 98 PHE A O 1
ATOM 755 N N . SER A 1 99 ? -3.784 11.667 -2.873 1.00 57.81 99 SER A N 1
ATOM 756 C CA . SER A 1 99 ? -2.509 12.332 -2.557 1.00 57.81 99 SER A CA 1
ATOM 757 C C . SER A 1 99 ? -1.534 12.232 -3.730 1.00 57.81 99 SER A C 1
ATOM 759 O O . SER A 1 99 ? -1.359 11.171 -4.318 1.00 57.81 99 SER A O 1
ATOM 761 N N . ARG A 1 100 ? -0.835 13.338 -4.022 1.00 53.62 100 ARG A N 1
ATOM 762 C CA . ARG A 1 100 ? 0.249 13.398 -5.027 1.00 53.62 100 ARG A CA 1
ATOM 763 C C . ARG A 1 100 ? 1.642 13.111 -4.449 1.00 53.62 100 ARG A C 1
ATOM 765 O O . ARG A 1 100 ? 2.616 13.096 -5.191 1.00 53.62 100 ARG A O 1
ATOM 772 N N . SER A 1 101 ? 1.745 12.894 -3.138 1.00 48.19 101 SER A N 1
ATOM 773 C CA . SER A 1 101 ? 3.021 12.866 -2.417 1.00 48.19 101 SER A CA 1
ATOM 774 C C . SER A 1 101 ? 3.192 11.534 -1.689 1.00 48.19 101 SER A C 1
ATOM 776 O O . SER A 1 101 ? 2.620 11.334 -0.619 1.00 48.19 101 SER A O 1
ATOM 778 N N . VAL A 1 102 ? 3.985 10.622 -2.253 1.00 52.53 102 VAL A N 1
ATOM 779 C CA . VAL A 1 102 ? 4.365 9.359 -1.600 1.00 52.53 102 VAL A CA 1
ATOM 780 C C . VAL A 1 102 ? 5.846 9.451 -1.227 1.00 52.53 102 VAL A C 1
ATOM 782 O O . VAL A 1 102 ? 6.702 9.557 -2.105 1.00 52.53 102 VAL A O 1
ATOM 785 N N . ARG A 1 103 ? 6.174 9.444 0.075 1.00 54.41 103 ARG A N 1
ATOM 786 C CA . ARG A 1 103 ? 7.565 9.240 0.516 1.00 54.41 103 ARG A CA 1
ATOM 787 C C . ARG A 1 103 ? 7.989 7.827 0.106 1.00 54.41 103 ARG A C 1
ATOM 789 O O . ARG A 1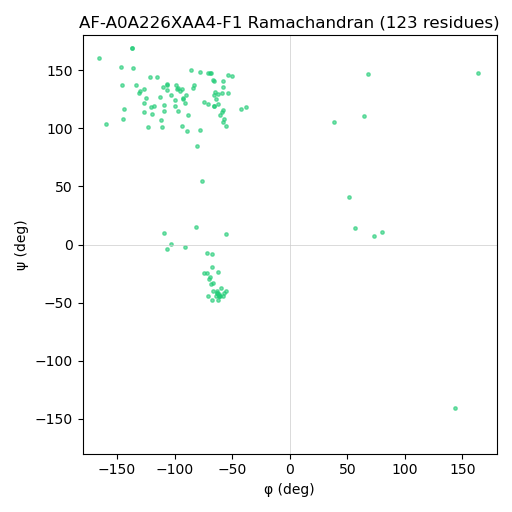 103 ? 7.240 6.877 0.325 1.00 54.41 103 ARG A O 1
ATOM 796 N N . ARG A 1 104 ? 9.164 7.703 -0.522 1.00 54.84 104 ARG A N 1
ATOM 797 C CA . ARG A 1 104 ? 9.663 6.422 -1.046 1.00 54.84 104 ARG A CA 1
ATOM 798 C C . ARG A 1 104 ? 9.855 5.420 0.090 1.00 54.84 104 ARG A C 1
ATOM 800 O O . ARG A 1 104 ? 10.500 5.739 1.085 1.00 54.84 104 ARG A O 1
ATOM 807 N N . PHE A 1 105 ? 9.295 4.229 -0.083 1.00 54.28 105 PHE A N 1
ATOM 808 C CA . PHE A 1 105 ? 9.424 3.120 0.852 1.00 54.28 105 PHE A CA 1
ATOM 809 C C . PHE A 1 105 ? 10.728 2.369 0.585 1.00 54.28 105 PHE A C 1
ATOM 811 O O . PHE A 1 105 ? 11.057 2.082 -0.570 1.00 54.28 105 PHE A O 1
ATOM 818 N N . GLN A 1 106 ? 11.460 2.050 1.649 1.00 57.19 106 GLN A N 1
ATOM 819 C CA . GLN A 1 106 ? 12.582 1.119 1.613 1.00 57.19 106 GLN A CA 1
ATOM 820 C C . GLN A 1 106 ? 12.168 -0.127 2.401 1.00 57.19 106 GLN A C 1
ATOM 822 O O . GLN A 1 106 ? 12.037 -0.030 3.620 1.00 57.19 106 GLN A O 1
ATOM 827 N N . PRO A 1 107 ? 11.897 -1.261 1.734 1.00 51.06 107 PRO A N 1
ATOM 828 C CA . PRO A 1 107 ? 11.601 -2.500 2.438 1.00 51.06 107 PRO A CA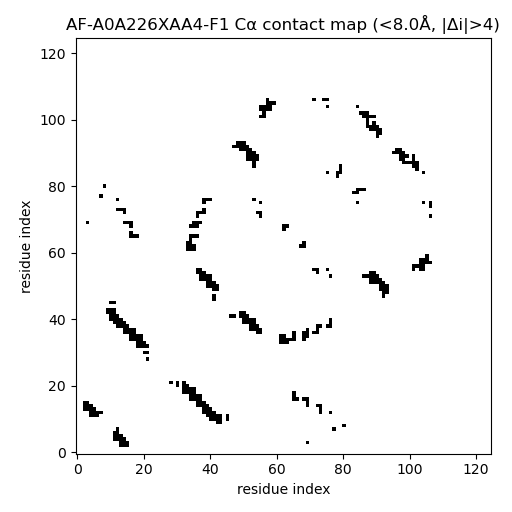 1
ATOM 829 C C . PRO A 1 107 ? 12.841 -2.996 3.192 1.00 51.06 107 PRO A C 1
ATOM 831 O O . PRO A 1 107 ? 13.956 -2.917 2.682 1.00 51.06 107 PRO A O 1
ATOM 834 N N . SER A 1 108 ? 12.644 -3.530 4.397 1.00 55.00 108 SER A N 1
ATOM 835 C CA . SER A 1 108 ? 13.734 -3.979 5.278 1.00 55.00 108 SER A CA 1
ATOM 836 C C . SER A 1 108 ? 14.297 -5.373 4.961 1.00 55.00 108 SER A C 1
ATOM 838 O O . SER A 1 108 ? 14.984 -5.932 5.811 1.00 55.00 108 SER A O 1
ATOM 840 N N . VAL A 1 109 ? 14.034 -5.973 3.791 1.00 51.94 109 VAL A N 1
ATOM 841 C CA . VAL A 1 109 ? 14.459 -7.362 3.523 1.00 51.94 109 VAL A CA 1
ATOM 842 C C . VAL A 1 109 ? 15.391 -7.480 2.319 1.00 51.94 109 VAL A C 1
ATOM 844 O O . VAL A 1 109 ? 15.030 -7.158 1.192 1.00 51.94 109 VAL A O 1
ATOM 847 N N . ALA A 1 110 ? 16.589 -7.957 2.672 1.00 44.34 110 ALA A N 1
ATOM 848 C CA . ALA A 1 110 ? 17.612 -8.689 1.937 1.00 44.34 110 ALA A CA 1
ATOM 849 C C . ALA A 1 110 ? 17.868 -8.291 0.480 1.00 44.34 110 ALA A C 1
ATOM 851 O O . ALA A 1 110 ? 17.170 -8.686 -0.450 1.00 44.34 110 ALA A O 1
ATOM 852 N N . VAL A 1 111 ? 18.999 -7.610 0.303 1.00 44.41 111 VAL A N 1
ATOM 853 C CA . VAL A 1 111 ? 19.822 -7.696 -0.904 1.00 44.41 111 VAL A CA 1
ATOM 854 C C . VAL A 1 111 ? 19.808 -9.153 -1.394 1.00 44.41 111 VAL A C 1
ATOM 856 O O . VAL A 1 111 ? 20.261 -10.018 -0.640 1.00 44.41 111 VAL A O 1
ATOM 859 N N . PRO A 1 112 ? 19.308 -9.470 -2.604 1.00 44.59 112 PRO A N 1
ATOM 860 C CA . PRO A 1 112 ? 19.634 -10.746 -3.210 1.00 44.59 112 PRO A CA 1
ATOM 861 C C . PRO A 1 112 ? 21.150 -10.746 -3.370 1.00 44.59 112 PRO A C 1
ATOM 863 O O . PRO A 1 112 ? 21.705 -9.915 -4.092 1.00 44.59 112 PRO A O 1
ATOM 866 N N . SER A 1 113 ? 21.808 -11.600 -2.589 1.00 45.50 113 SER A N 1
ATOM 867 C CA . SER A 1 113 ? 23.247 -11.807 -2.592 1.00 45.50 113 SER A CA 1
ATOM 868 C C . SER A 1 113 ? 23.733 -11.831 -4.035 1.00 45.50 113 SER A C 1
ATOM 870 O O . SER A 1 113 ? 23.310 -12.677 -4.826 1.00 45.50 113 SER A O 1
ATOM 872 N N . ALA A 1 114 ? 24.575 -10.861 -4.386 1.00 46.25 114 ALA A N 1
ATOM 873 C CA . ALA A 1 114 ? 25.262 -10.851 -5.664 1.00 46.25 114 ALA A CA 1
ATOM 874 C C . ALA A 1 114 ? 25.933 -12.221 -5.879 1.00 46.25 114 ALA A C 1
ATOM 876 O O . ALA A 1 114 ? 26.404 -12.818 -4.903 1.00 46.25 114 ALA A O 1
ATOM 877 N N . PRO A 1 115 ? 25.997 -12.738 -7.119 1.00 43.66 115 PRO A N 1
ATOM 878 C CA . PRO A 1 115 ? 26.783 -13.928 -7.390 1.00 43.66 115 PRO A CA 1
ATOM 879 C C . PRO A 1 115 ? 28.223 -13.628 -6.974 1.00 43.66 115 PRO A C 1
ATOM 881 O O . PRO A 1 115 ? 28.859 -12.718 -7.506 1.00 43.66 115 PRO A O 1
ATOM 884 N N . VAL A 1 116 ? 28.705 -14.360 -5.971 1.00 50.53 116 VAL A N 1
ATOM 885 C CA . VAL A 1 116 ? 30.097 -14.326 -5.533 1.00 50.53 116 VAL A CA 1
ATOM 886 C C . VAL A 1 116 ? 30.941 -14.699 -6.748 1.00 50.53 116 VAL A C 1
ATOM 888 O O . VAL A 1 116 ? 30.950 -15.852 -7.171 1.00 50.53 116 VAL A O 1
ATOM 891 N N . GLN A 1 117 ? 31.607 -13.713 -7.348 1.00 48.34 117 GLN A N 1
ATOM 892 C CA . GLN A 1 117 ? 32.722 -13.965 -8.253 1.00 48.34 117 GLN A CA 1
ATOM 893 C C . GLN A 1 117 ? 33.823 -14.654 -7.434 1.00 48.34 117 GLN A C 1
ATOM 895 O O . GLN A 1 117 ? 34.280 -14.065 -6.452 1.00 48.34 117 GLN A O 1
ATOM 900 N N . PRO A 1 118 ? 34.274 -15.868 -7.791 1.00 44.78 118 PRO A N 1
A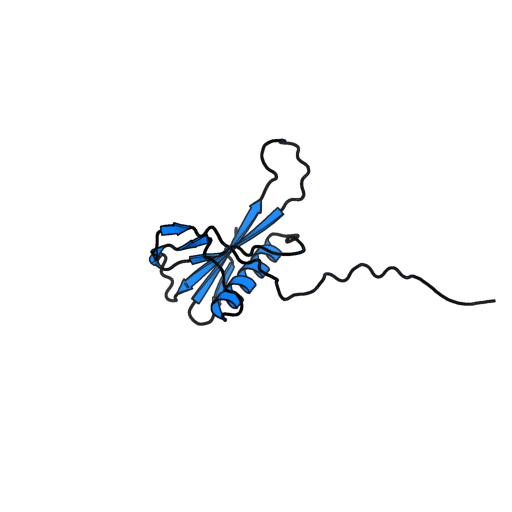TOM 901 C CA . PRO A 1 118 ? 35.453 -16.444 -7.170 1.00 44.78 118 PRO A CA 1
ATOM 902 C C . PRO A 1 118 ? 36.677 -15.784 -7.812 1.00 44.78 118 PRO A C 1
ATOM 904 O O . PRO A 1 118 ? 37.077 -16.127 -8.922 1.00 44.78 118 PRO A O 1
ATOM 907 N N . GLY A 1 119 ? 37.231 -14.780 -7.137 1.00 45.47 119 GLY A N 1
ATOM 908 C CA . GLY A 1 119 ? 38.468 -14.116 -7.531 1.00 45.47 119 GLY A CA 1
ATOM 909 C C . GLY A 1 119 ? 39.600 -14.415 -6.555 1.00 45.47 119 GLY A C 1
ATOM 910 O O . GLY A 1 119 ? 39.661 -13.755 -5.527 1.00 45.47 119 GLY A O 1
ATOM 911 N N . GLY A 1 120 ? 40.482 -15.348 -6.947 1.00 47.12 120 GLY A N 1
ATOM 912 C CA . GLY A 1 120 ? 41.878 -15.520 -6.492 1.00 47.12 120 GLY A CA 1
ATOM 913 C C . GLY A 1 120 ? 42.078 -15.970 -5.038 1.00 47.12 120 GLY A C 1
ATOM 914 O O . GLY A 1 120 ? 41.317 -15.600 -4.161 1.00 47.12 120 GLY A O 1
ATOM 915 N N . ALA A 1 121 ? 43.087 -16.746 -4.659 1.00 49.44 121 ALA A N 1
ATOM 916 C CA . ALA A 1 121 ? 44.258 -17.332 -5.308 1.00 49.44 121 ALA A CA 1
ATOM 917 C C . ALA A 1 121 ? 44.776 -18.425 -4.306 1.00 49.44 121 ALA A C 1
ATOM 919 O O . ALA A 1 121 ? 44.258 -18.507 -3.195 1.00 49.44 121 ALA A O 1
ATOM 920 N N . ASP A 1 122 ? 45.576 -19.446 -4.631 1.00 47.00 122 ASP A N 1
ATOM 921 C CA . ASP A 1 122 ? 47.047 -19.425 -4.651 1.00 47.00 122 ASP A CA 1
ATOM 922 C C . ASP A 1 122 ? 47.586 -20.882 -4.673 1.00 47.00 122 ASP A C 1
ATOM 924 O O . ASP A 1 122 ? 47.032 -21.759 -4.013 1.00 47.00 122 ASP A O 1
ATOM 928 N N . ASN A 1 123 ? 48.730 -21.073 -5.341 1.00 43.50 123 ASN A N 1
ATOM 929 C CA . ASN A 1 123 ? 49.802 -22.061 -5.111 1.00 43.50 123 ASN A CA 1
ATOM 930 C C . ASN A 1 123 ? 49.584 -23.582 -5.261 1.00 43.50 123 ASN A C 1
ATOM 932 O O . ASN A 1 123 ? 49.103 -24.259 -4.357 1.00 43.50 123 ASN A O 1
ATOM 936 N N . ALA A 1 124 ? 50.211 -24.135 -6.311 1.00 41.75 124 ALA A N 1
ATOM 937 C CA . ALA A 1 124 ? 51.092 -25.303 -6.187 1.00 41.75 124 ALA A CA 1
ATOM 938 C C . ALA A 1 124 ? 52.042 -25.413 -7.399 1.00 41.75 124 ALA A C 1
ATOM 940 O O . ALA A 1 124 ? 51.612 -25.826 -8.477 1.00 41.75 124 ALA A O 1
ATOM 941 N N . THR A 1 125 ? 53.316 -25.050 -7.224 1.00 43.16 125 THR A N 1
ATOM 942 C CA . THR A 1 125 ? 54.523 -25.810 -7.632 1.00 43.16 125 THR A CA 1
ATOM 943 C C . THR A 1 125 ? 55.749 -25.103 -7.072 1.00 43.16 125 THR A C 1
ATOM 945 O O . THR A 1 125 ? 55.875 -23.882 -7.308 1.00 43.16 125 THR A O 1
#

Sequence (125 aa):
MTIHTIEYRGYALRAYSQQIFPPHGDPFAKGPKRFSAIVQIDTV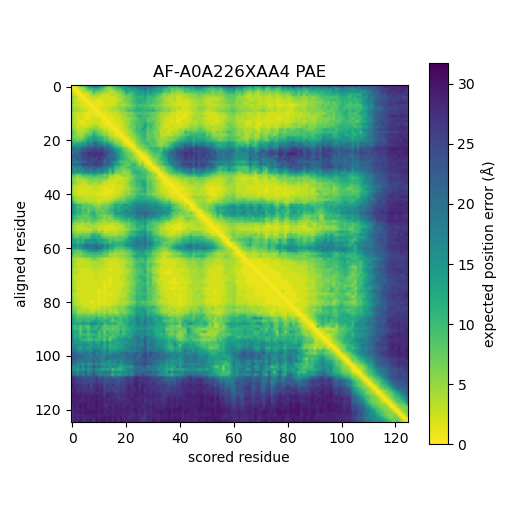PSDSATSKRYSPAIKGAEPASADDAIELAMQYGRDIIDGKVQAGALYNARSGRFSRSVRRFQPSVAVPSAPVQPGGADNAT